Protein AF-A0A9X6QA37-F1 (afdb_monomer_lite)

Radius of gyration: 13.52 Å; chains: 1; bounding box: 33×16×36 Å

Structure (mmCIF, N/CA/C/O backbone):
data_AF-A0A9X6QA37-F1
#
_entry.id   AF-A0A9X6QA37-F1
#
loop_
_atom_site.group_PDB
_atom_site.id
_atom_site.type_s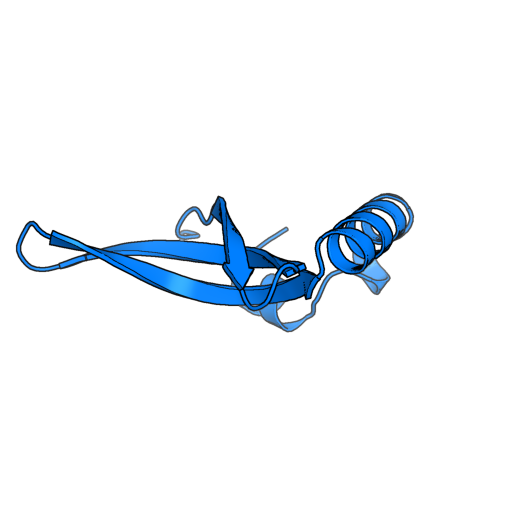ymbol
_atom_site.label_atom_id
_atom_site.label_alt_id
_atom_site.label_comp_id
_atom_site.label_asym_id
_atom_site.label_entity_id
_atom_site.la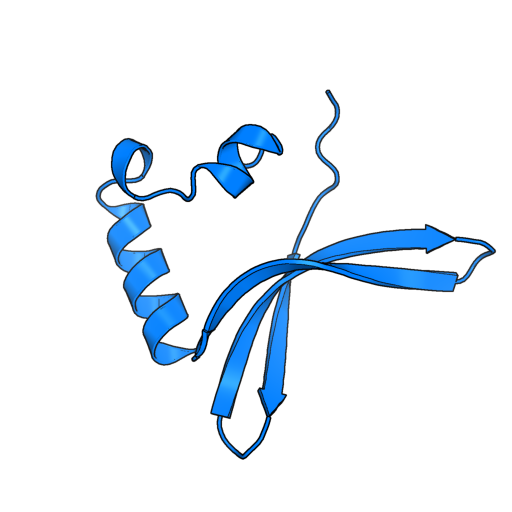bel_seq_id
_atom_site.pdbx_PDB_ins_code
_atom_site.Cartn_x
_atom_site.Cartn_y
_atom_site.Cartn_z
_atom_site.occupancy
_atom_site.B_iso_or_equiv
_atom_site.auth_seq_id
_atom_site.auth_comp_id
_atom_site.auth_asym_id
_atom_site.auth_atom_id
_atom_site.pdbx_PDB_model_num
ATOM 1 N N . MET A 1 1 ? -19.835 5.462 -7.144 1.00 48.09 1 MET A N 1
ATOM 2 C CA . MET A 1 1 ? -19.529 4.785 -5.863 1.00 48.09 1 MET A CA 1
ATOM 3 C C . MET A 1 1 ? -18.614 5.719 -5.084 1.00 48.09 1 MET A C 1
ATOM 5 O O . MET A 1 1 ? -17.710 6.248 -5.714 1.00 48.09 1 MET A O 1
ATOM 9 N N . SER A 1 2 ? -18.857 6.029 -3.803 1.00 57.53 2 SER A N 1
ATOM 10 C CA . SER A 1 2 ? -17.933 6.912 -3.068 1.00 57.53 2 SER A CA 1
ATOM 11 C C . SER A 1 2 ? -16.734 6.098 -2.592 1.00 57.53 2 SER A C 1
ATOM 13 O O . SER A 1 2 ? -16.905 5.155 -1.819 1.00 57.53 2 SER A O 1
ATOM 15 N N . GLN A 1 3 ? -15.542 6.448 -3.060 1.00 64.38 3 GLN A N 1
ATOM 16 C CA . GLN A 1 3 ? -14.294 5.835 -2.624 1.00 64.38 3 GLN A CA 1
ATOM 17 C C . GLN A 1 3 ? -14.105 6.077 -1.121 1.00 64.38 3 GLN A C 1
ATOM 19 O O . GLN A 1 3 ? -14.272 7.200 -0.640 1.00 64.38 3 GLN A O 1
ATOM 24 N N . VAL A 1 4 ? -13.767 5.031 -0.364 1.00 75.56 4 VAL A N 1
ATOM 25 C CA . VAL A 1 4 ? -13.332 5.220 1.022 1.00 75.56 4 VAL A CA 1
ATOM 26 C C 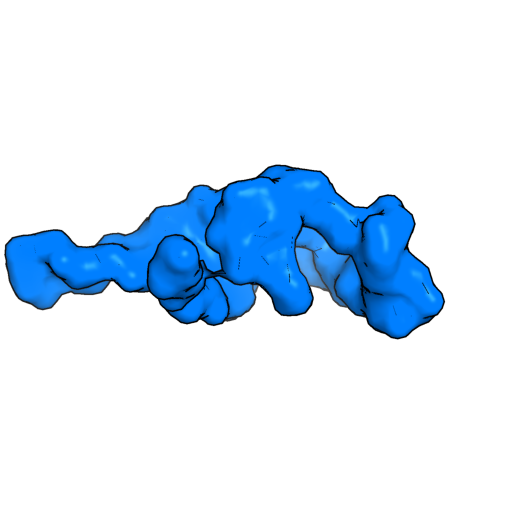. VAL A 1 4 ? -11.849 5.592 0.982 1.00 75.56 4 VAL A C 1
ATOM 28 O O . VAL A 1 4 ? -11.052 4.803 0.459 1.00 75.56 4 VAL A O 1
ATOM 31 N N . PRO A 1 5 ? -11.453 6.769 1.501 1.00 82.69 5 PRO A N 1
ATOM 32 C CA . PRO A 1 5 ? -10.068 7.209 1.437 1.00 82.69 5 PRO A CA 1
ATOM 33 C C . PRO A 1 5 ? -9.171 6.213 2.176 1.00 82.69 5 PRO A C 1
ATOM 35 O O . PRO A 1 5 ? -9.337 5.952 3.372 1.00 82.69 5 PRO A O 1
ATOM 38 N N . GLY A 1 6 ? -8.237 5.629 1.428 1.00 89.94 6 GLY A N 1
ATOM 39 C CA . GLY A 1 6 ? -7.181 4.782 1.963 1.00 89.94 6 GLY A CA 1
ATOM 40 C C . GLY A 1 6 ? -5.934 5.599 2.289 1.00 89.94 6 GLY A C 1
ATOM 41 O O . GLY A 1 6 ? -5.761 6.716 1.809 1.00 89.94 6 GLY A O 1
ATOM 42 N N . PHE A 1 7 ? -5.041 5.039 3.096 1.00 91.50 7 PHE A N 1
ATOM 43 C CA . PHE A 1 7 ? -3.725 5.615 3.358 1.00 91.50 7 PHE A CA 1
ATOM 44 C C . PHE A 1 7 ? -2.654 4.528 3.388 1.00 91.50 7 PHE A C 1
ATOM 46 O O . PHE A 1 7 ? -2.940 3.346 3.604 1.00 91.50 7 PHE A O 1
ATOM 53 N N . LEU A 1 8 ? -1.402 4.928 3.171 1.00 93.38 8 LEU A N 1
ATOM 54 C CA . LEU A 1 8 ? -0.272 4.013 3.254 1.00 93.38 8 LEU A CA 1
ATOM 55 C C . LEU A 1 8 ? 0.088 3.736 4.714 1.00 93.38 8 LEU A C 1
ATOM 57 O O . LEU A 1 8 ? 0.322 4.650 5.505 1.00 93.38 8 LEU A O 1
ATOM 61 N N . LYS A 1 9 ? 0.175 2.454 5.063 1.00 94.88 9 LYS A N 1
ATOM 62 C CA . LYS A 1 9 ? 0.642 1.981 6.366 1.00 94.88 9 LYS A CA 1
ATOM 63 C C . LYS A 1 9 ? 1.995 1.305 6.218 1.00 94.88 9 LYS A C 1
ATOM 65 O O . LYS A 1 9 ? 2.145 0.352 5.453 1.00 94.88 9 LYS A O 1
ATOM 70 N N . PHE A 1 10 ? 2.951 1.765 7.015 1.00 95.44 10 PHE A N 1
ATOM 71 C CA . PHE A 1 10 ? 4.290 1.199 7.103 1.00 95.44 10 PHE A CA 1
ATOM 72 C C . PHE A 1 10 ? 4.371 0.289 8.326 1.00 95.44 10 PHE A C 1
ATOM 74 O O . PHE A 1 10 ? 4.099 0.724 9.444 1.00 95.44 10 PHE A O 1
ATOM 81 N N . VAL A 1 11 ? 4.733 -0.976 8.128 1.00 94.88 11 VAL A N 1
ATOM 82 C CA . VAL A 1 11 ? 4.832 -1.963 9.215 1.00 94.88 11 VAL A CA 1
ATOM 83 C C . VAL A 1 11 ? 6.235 -2.546 9.242 1.00 94.88 11 VAL A C 1
ATOM 85 O O . VAL A 1 11 ? 6.732 -3.013 8.219 1.00 94.88 11 VAL A O 1
ATOM 88 N N . LEU A 1 12 ? 6.868 -2.533 10.413 1.00 96.19 12 LEU A N 1
ATOM 89 C CA . LEU A 1 12 ? 8.140 -3.211 10.644 1.00 96.19 12 LEU A CA 1
ATOM 90 C C . LEU A 1 12 ? 7.870 -4.670 11.033 1.00 96.19 12 LEU A C 1
ATOM 92 O O . LEU A 1 12 ? 7.161 -4.928 12.002 1.00 96.19 12 LEU A O 1
ATOM 96 N N . ALA A 1 13 ? 8.429 -5.619 10.287 1.00 93.25 13 ALA A N 1
ATOM 97 C CA . ALA A 1 13 ? 8.335 -7.043 10.584 1.00 93.25 13 ALA A CA 1
ATOM 98 C C . ALA A 1 13 ? 9.647 -7.741 10.219 1.00 93.25 13 ALA A C 1
ATOM 100 O O . ALA A 1 13 ? 10.097 -7.641 9.078 1.00 93.25 13 ALA A O 1
ATOM 101 N N . LYS A 1 14 ? 10.239 -8.471 11.178 1.00 90.50 14 LYS A N 1
ATOM 102 C CA . LYS A 1 14 ? 11.517 -9.189 10.998 1.00 90.50 14 LYS A CA 1
ATOM 103 C C . LYS A 1 14 ? 12.589 -8.296 10.347 1.00 90.50 14 LYS A C 1
ATOM 105 O O . LYS A 1 14 ? 13.106 -8.629 9.287 1.00 90.50 14 LYS A O 1
ATOM 110 N N . GLU A 1 15 ? 12.807 -7.114 10.931 1.00 92.94 15 GLU A N 1
ATOM 111 C CA . GLU A 1 15 ? 13.783 -6.097 10.480 1.00 92.94 15 GLU A CA 1
ATOM 112 C C . GLU A 1 15 ? 13.523 -5.477 9.096 1.00 92.94 15 GLU A C 1
ATOM 114 O O . GLU A 1 15 ? 14.244 -4.581 8.669 1.00 92.94 15 GLU A O 1
ATOM 119 N N . ARG A 1 16 ? 12.449 -5.873 8.406 1.00 94.69 16 ARG A N 1
ATOM 120 C CA . ARG A 1 16 ? 12.057 -5.309 7.113 1.00 94.69 16 ARG A CA 1
ATOM 121 C C . ARG A 1 16 ? 10.834 -4.421 7.267 1.00 94.69 16 ARG A C 1
ATOM 123 O O . ARG A 1 16 ? 9.886 -4.758 7.979 1.00 94.69 16 ARG A O 1
ATOM 130 N N . ARG A 1 17 ? 10.832 -3.279 6.578 1.00 96.38 17 ARG A N 1
ATOM 131 C CA . ARG A 1 17 ? 9.666 -2.393 6.507 1.00 96.38 17 ARG A CA 1
ATOM 132 C C . ARG A 1 17 ? 8.811 -2.789 5.310 1.00 96.38 17 ARG A C 1
ATOM 134 O O . ARG A 1 17 ? 9.342 -2.978 4.222 1.00 96.38 17 ARG A O 1
ATOM 141 N N . TYR A 1 18 ? 7.509 -2.915 5.519 1.00 95.69 18 TYR A N 1
ATOM 142 C CA . TYR A 1 18 ? 6.528 -3.250 4.492 1.00 95.69 18 TYR A CA 1
ATOM 143 C C . TYR A 1 18 ? 5.519 -2.124 4.326 1.00 95.69 18 TYR A C 1
ATOM 145 O O . TYR A 1 18 ? 5.200 -1.438 5.300 1.00 95.69 18 TYR A O 1
ATOM 153 N N . VAL A 1 19 ? 5.006 -1.973 3.109 1.00 96.31 19 VAL A N 1
ATOM 154 C CA . VAL A 1 19 ? 4.050 -0.931 2.732 1.00 96.31 19 VAL A CA 1
ATOM 155 C C . VAL A 1 19 ? 2.739 -1.569 2.288 1.00 96.31 19 VAL A C 1
ATOM 157 O O . VAL A 1 19 ? 2.718 -2.504 1.481 1.00 96.31 19 VAL A O 1
ATOM 160 N N . TYR A 1 20 ? 1.642 -1.045 2.823 1.00 95.00 20 TYR A N 1
ATOM 161 C CA . TYR A 1 20 ? 0.286 -1.510 2.557 1.00 95.00 20 TYR A CA 1
ATOM 162 C C . TYR A 1 20 ? -0.632 -0.324 2.290 1.00 95.00 20 TYR A C 1
ATOM 164 O O . TYR A 1 20 ? -0.507 0.696 2.966 1.00 95.00 20 TYR A O 1
ATOM 172 N N . LEU A 1 21 ? -1.595 -0.480 1.385 1.00 93.56 21 LEU A N 1
ATOM 173 C CA . LEU A 1 21 ? -2.770 0.385 1.345 1.00 93.56 21 LEU A CA 1
ATOM 174 C C . LEU A 1 21 ? -3.778 -0.135 2.369 1.00 93.56 21 LEU A C 1
ATOM 176 O O . LEU A 1 21 ? -4.138 -1.315 2.340 1.00 93.56 21 LEU A O 1
ATOM 180 N N . VAL A 1 22 ? -4.230 0.728 3.275 1.00 93.75 22 VAL A N 1
ATOM 181 C CA . VAL A 1 22 ? -5.246 0.385 4.273 1.00 93.75 22 VAL A CA 1
ATOM 182 C C . VAL A 1 22 ? -6.393 1.382 4.247 1.00 93.75 22 VAL A C 1
ATOM 184 O O . VAL A 1 22 ? -6.199 2.558 3.955 1.00 93.75 22 VAL A O 1
ATOM 187 N N . VAL A 1 23 ? -7.581 0.916 4.610 1.00 91.94 23 VAL A N 1
ATOM 188 C CA . VAL A 1 23 ? -8.772 1.746 4.804 1.00 91.94 23 VAL A CA 1
ATOM 189 C C . VAL A 1 23 ? -9.156 1.721 6.275 1.00 91.94 23 VAL A C 1
ATOM 191 O O . VAL A 1 23 ? -9.085 0.677 6.926 1.00 91.94 23 VAL A O 1
ATOM 194 N N . ALA A 1 24 ? -9.535 2.880 6.811 1.00 89.56 24 ALA A N 1
ATOM 195 C CA . ALA A 1 24 ? -10.066 2.994 8.161 1.00 89.56 24 ALA A CA 1
ATOM 196 C C . ALA A 1 24 ? -11.594 2.885 8.143 1.00 89.56 24 ALA A C 1
ATOM 198 O O . ALA A 1 24 ? -12.279 3.700 7.532 1.00 89.56 24 ALA A O 1
ATOM 199 N N . GLU A 1 25 ? -12.126 1.923 8.888 1.00 86.50 25 GLU A N 1
ATOM 200 C CA . GLU A 1 25 ? -13.554 1.767 9.128 1.00 86.50 25 GLU A CA 1
ATOM 201 C C . GLU A 1 25 ? -13.866 2.038 10.600 1.00 86.50 25 GLU A C 1
ATOM 203 O O . GLU A 1 25 ? -13.252 1.480 11.515 1.00 86.50 25 GLU A O 1
ATOM 208 N N . LYS A 1 26 ? -14.845 2.908 10.858 1.00 85.25 26 LYS A N 1
ATOM 209 C CA . LYS A 1 26 ? -15.310 3.188 12.218 1.00 85.25 26 LYS A CA 1
ATOM 210 C C . LYS A 1 26 ? -16.479 2.268 12.546 1.00 85.25 26 LYS A C 1
ATOM 212 O O . LYS A 1 26 ? -17.589 2.475 12.069 1.00 85.25 26 LYS A O 1
ATOM 217 N N . LYS A 1 27 ? -16.250 1.290 13.421 1.00 84.44 27 LYS A N 1
ATOM 218 C CA . LYS A 1 27 ? -17.277 0.359 13.906 1.00 84.44 27 LYS A CA 1
ATOM 219 C C . LYS A 1 27 ? -17.387 0.467 15.422 1.00 84.44 27 LYS A C 1
ATOM 221 O O . LYS A 1 27 ? -16.387 0.357 16.127 1.00 84.44 27 LYS A O 1
ATOM 226 N N . ASN A 1 28 ? -18.593 0.708 15.939 1.00 81.25 28 ASN A N 1
ATOM 227 C CA . ASN A 1 28 ? -18.868 0.798 17.382 1.00 81.25 28 ASN A CA 1
ATOM 228 C C . ASN A 1 28 ? -17.913 1.746 18.138 1.00 81.25 28 ASN A C 1
ATOM 230 O O . ASN A 1 28 ? -17.305 1.368 19.136 1.00 81.25 28 ASN A O 1
ATOM 234 N N . LYS A 1 29 ? -17.744 2.978 17.633 1.00 84.00 29 LYS A N 1
ATOM 235 C CA . LYS A 1 29 ? -16.821 4.008 18.163 1.00 84.00 29 LYS A CA 1
ATOM 236 C C . LYS A 1 29 ? -15.322 3.644 18.130 1.00 84.00 29 LYS A C 1
ATOM 238 O O . LYS A 1 29 ? -14.514 4.493 18.492 1.00 84.00 29 LYS A O 1
ATOM 243 N N . LYS A 1 30 ? -14.934 2.460 17.645 1.00 85.19 30 LYS A N 1
ATOM 244 C CA . LYS A 1 30 ? -13.537 2.053 17.435 1.00 85.19 30 LYS A CA 1
ATOM 245 C C . LYS A 1 30 ? -13.167 2.116 15.954 1.00 85.19 30 LYS A C 1
ATOM 247 O O . LYS A 1 30 ? -13.945 1.709 15.093 1.00 85.19 30 LYS A O 1
ATOM 252 N N . VAL A 1 31 ? -11.973 2.623 15.664 1.00 85.50 31 VAL A N 1
ATOM 253 C CA . VAL A 1 31 ? -11.411 2.640 14.308 1.00 85.50 31 VAL A CA 1
ATOM 254 C C . VAL A 1 31 ? -10.662 1.331 14.079 1.00 85.50 31 VAL A C 1
ATOM 256 O O . VAL A 1 31 ? -9.745 1.008 14.830 1.00 85.50 31 VAL A O 1
ATOM 259 N N . HIS A 1 32 ? -11.058 0.584 13.054 1.00 87.44 32 HIS A N 1
ATOM 260 C CA . HIS A 1 32 ? -10.373 -0.618 12.592 1.00 87.44 32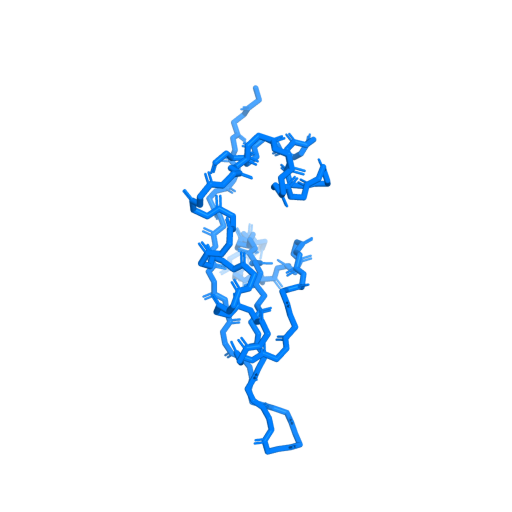 HIS A CA 1
ATOM 261 C C . HIS A 1 32 ? -9.754 -0.332 11.226 1.00 87.44 32 HIS A C 1
ATOM 263 O O . HIS A 1 32 ? -10.380 0.300 10.381 1.00 87.44 32 HIS A O 1
ATOM 269 N N . THR A 1 33 ? -8.511 -0.762 11.014 1.00 89.94 33 THR A N 1
ATOM 270 C CA . THR A 1 33 ? -7.849 -0.619 9.711 1.00 89.94 33 THR A CA 1
ATOM 271 C C . THR A 1 33 ? -7.855 -1.952 8.985 1.00 89.94 33 THR A C 1
ATOM 273 O O . THR A 1 33 ? -7.306 -2.922 9.513 1.00 89.94 33 THR A O 1
ATOM 276 N N . HIS A 1 34 ? -8.402 -1.982 7.776 1.00 90.25 34 HIS A N 1
ATOM 277 C CA . HIS A 1 34 ? -8.408 -3.149 6.901 1.00 90.25 34 HIS A CA 1
ATOM 278 C C . HIS A 1 34 ? -7.376 -2.971 5.787 1.00 90.25 34 HIS A C 1
ATOM 280 O O . HIS A 1 34 ? -7.277 -1.900 5.191 1.00 90.25 34 HIS A O 1
ATOM 286 N N . MET A 1 35 ? -6.578 -4.008 5.531 1.00 90.94 35 MET A N 1
ATOM 287 C CA . MET A 1 35 ? -5.604 -4.008 4.440 1.00 90.94 35 MET A CA 1
ATOM 288 C C . MET A 1 35 ? -6.319 -4.230 3.110 1.00 90.94 35 MET A C 1
ATOM 290 O O . MET A 1 35 ? -7.020 -5.224 2.943 1.00 90.94 35 MET A O 1
ATOM 294 N N . VAL A 1 36 ? -6.120 -3.301 2.181 1.00 91.50 36 VAL A N 1
ATOM 295 C CA . VAL A 1 36 ? -6.699 -3.322 0.835 1.00 91.50 36 VAL A CA 1
ATOM 296 C C . VAL A 1 36 ? -5.717 -3.924 -0.159 1.00 91.50 36 VAL A C 1
ATOM 298 O O . VAL A 1 36 ? -6.114 -4.768 -0.950 1.00 91.50 36 VAL A O 1
ATOM 301 N N . TYR A 1 37 ? -4.445 -3.524 -0.082 1.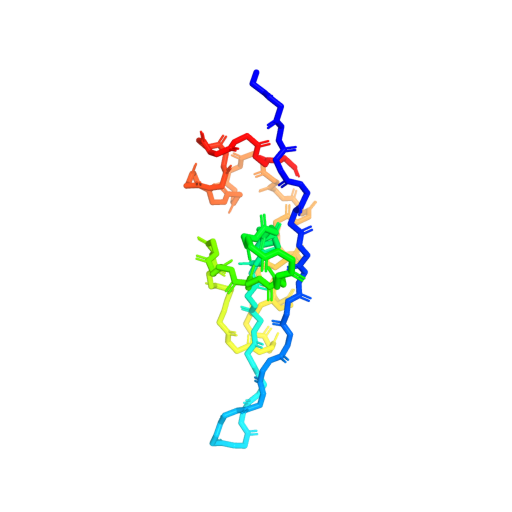00 92.69 37 TYR A N 1
ATOM 302 C CA . TYR A 1 37 ? -3.403 -3.969 -1.006 1.00 92.69 37 TYR A CA 1
ATOM 303 C C . TYR A 1 37 ? -2.026 -3.993 -0.339 1.00 92.69 37 TYR A C 1
ATOM 305 O O . TYR A 1 37 ? -1.752 -3.223 0.588 1.00 92.69 37 TYR A O 1
ATOM 313 N N . ARG A 1 38 ? -1.143 -4.877 -0.813 1.00 93.50 38 ARG A N 1
ATOM 314 C CA . ARG A 1 38 ? 0.227 -5.041 -0.315 1.00 93.50 38 ARG A CA 1
ATOM 315 C C . ARG A 1 38 ? 1.223 -4.691 -1.415 1.00 93.50 38 ARG A C 1
ATOM 317 O O . ARG A 1 38 ? 1.430 -5.482 -2.323 1.00 93.50 38 ARG A O 1
ATOM 324 N N . PHE A 1 39 ? 1.936 -3.581 -1.246 1.00 92.88 39 PHE A N 1
ATOM 325 C CA . PHE A 1 39 ? 3.028 -3.206 -2.151 1.00 92.88 39 PHE A CA 1
ATOM 326 C C . PHE A 1 39 ? 4.296 -4.043 -1.920 1.00 92.88 39 PHE A C 1
ATOM 328 O O . PHE A 1 39 ? 5.086 -4.252 -2.833 1.00 92.88 39 PHE A O 1
ATOM 335 N N . GLY A 1 40 ? 4.488 -4.571 -0.706 1.00 94.00 40 GLY A N 1
ATOM 336 C CA . GLY A 1 40 ? 5.628 -5.432 -0.378 1.00 94.00 40 GLY A CA 1
ATOM 337 C C . GLY A 1 40 ? 6.621 -4.755 0.559 1.00 94.00 40 GLY A C 1
ATOM 338 O O . GLY A 1 40 ? 6.212 -3.975 1.419 1.00 94.00 40 GLY A O 1
ATOM 339 N N . SER A 1 41 ? 7.903 -5.129 0.473 1.00 95.88 41 SER A N 1
ATOM 340 C CA . SER A 1 41 ? 8.973 -4.452 1.220 1.00 95.88 41 SER A CA 1
ATOM 341 C C . SER A 1 41 ? 9.084 -2.996 0.773 1.00 95.88 41 SER A C 1
ATOM 343 O O . SER A 1 41 ? 8.683 -2.666 -0.335 1.00 95.88 41 SER A O 1
ATOM 345 N N . LEU A 1 42 ? 9.627 -2.124 1.620 1.00 95.31 42 LEU A N 1
ATOM 346 C CA . LEU A 1 42 ? 9.752 -0.699 1.321 1.00 95.31 42 LEU A CA 1
ATOM 347 C C . LEU A 1 42 ? 10.495 -0.451 0.005 1.00 95.31 42 LEU A C 1
ATOM 349 O O . LEU A 1 42 ? 10.000 0.307 -0.812 1.00 95.31 42 LEU A O 1
ATOM 353 N N . GLU A 1 43 ? 11.633 -1.111 -0.205 1.00 94.25 43 GLU A N 1
ATOM 354 C CA . GLU A 1 43 ? 12.431 -0.984 -1.434 1.00 94.25 43 GLU A CA 1
ATOM 355 C C . GLU A 1 43 ? 11.599 -1.318 -2.675 1.00 94.25 43 GLU A C 1
ATOM 357 O O . GLU A 1 43 ? 11.448 -0.478 -3.557 1.00 94.25 43 GLU A O 1
ATOM 362 N N . LYS A 1 44 ? 10.958 -2.494 -2.678 1.00 94.50 44 LYS A N 1
ATOM 363 C CA . LYS A 1 44 ? 10.102 -2.935 -3.783 1.00 94.50 44 LYS A CA 1
ATOM 364 C C . LYS A 1 44 ? 8.892 -2.020 -3.970 1.00 94.50 44 LYS A C 1
ATOM 366 O O . LYS A 1 44 ? 8.522 -1.707 -5.090 1.00 94.50 44 LYS A O 1
ATOM 371 N N . ALA A 1 45 ? 8.280 -1.576 -2.875 1.00 95.12 45 ALA A N 1
ATOM 372 C CA . ALA A 1 45 ? 7.138 -0.675 -2.924 1.00 95.12 45 ALA A CA 1
ATOM 373 C C . ALA A 1 45 ? 7.511 0.666 -3.567 1.00 95.12 45 ALA A C 1
ATOM 375 O O . ALA A 1 45 ? 6.752 1.166 -4.388 1.00 95.12 45 ALA A O 1
ATOM 376 N N . LEU A 1 46 ? 8.670 1.230 -3.216 1.00 94.75 46 LEU A N 1
ATOM 377 C CA . LEU A 1 46 ? 9.158 2.482 -3.792 1.00 94.75 46 LEU A CA 1
ATOM 378 C C . LEU A 1 46 ? 9.488 2.331 -5.277 1.00 94.75 46 LEU A C 1
ATOM 380 O O . LEU A 1 46 ? 9.089 3.186 -6.059 1.00 94.75 46 LEU A O 1
ATOM 384 N N . GLU A 1 47 ? 10.167 1.248 -5.658 1.00 95.25 47 GLU A N 1
ATOM 385 C CA . GLU A 1 47 ? 10.475 0.930 -7.056 1.00 95.25 47 GLU A CA 1
ATOM 386 C C . GLU A 1 47 ? 9.194 0.814 -7.888 1.00 95.25 47 GLU A C 1
ATOM 388 O O . GLU A 1 47 ? 9.010 1.570 -8.838 1.00 95.25 47 GLU A O 1
ATOM 393 N N . THR A 1 48 ? 8.239 -0.019 -7.460 1.00 92.50 48 THR A N 1
ATOM 394 C CA . THR A 1 48 ? 6.963 -0.183 -8.169 1.00 92.50 48 THR A CA 1
ATOM 395 C C . THR A 1 48 ? 6.177 1.129 -8.235 1.00 92.50 48 THR A C 1
ATOM 397 O O . THR A 1 48 ? 5.628 1.460 -9.280 1.00 92.50 48 THR A O 1
ATOM 400 N N . MET A 1 49 ? 6.123 1.917 -7.152 1.00 91.44 49 MET A N 1
ATOM 401 C CA . MET A 1 49 ? 5.456 3.231 -7.162 1.00 91.44 49 MET A CA 1
ATOM 402 C C . MET A 1 49 ? 6.128 4.218 -8.119 1.00 91.44 49 MET A C 1
ATOM 404 O O . MET A 1 49 ? 5.444 5.027 -8.746 1.00 91.44 49 MET A O 1
ATOM 408 N N . TYR A 1 50 ? 7.452 4.157 -8.239 1.00 94.25 50 TYR A N 1
ATOM 409 C CA . TYR A 1 50 ? 8.199 4.989 -9.168 1.00 94.25 50 TYR A CA 1
ATOM 410 C C . TYR A 1 50 ? 7.949 4.583 -10.626 1.00 94.25 50 TYR A C 1
ATOM 412 O O . TYR A 1 50 ? 7.731 5.451 -11.465 1.00 94.25 50 TYR A O 1
ATOM 420 N N . GLU A 1 51 ? 7.907 3.285 -10.924 1.00 93.62 51 GLU A N 1
ATOM 421 C CA . GLU A 1 51 ? 7.568 2.770 -12.256 1.00 93.62 51 GLU A CA 1
ATOM 422 C C . GLU A 1 51 ? 6.124 3.109 -12.650 1.00 93.62 51 GLU A C 1
ATOM 424 O O . GLU A 1 51 ? 5.891 3.636 -13.737 1.00 93.62 51 GLU A O 1
ATOM 429 N N . MET A 1 52 ? 5.162 2.913 -11.737 1.00 92.69 52 MET A N 1
ATOM 430 C CA . MET A 1 52 ? 3.752 3.280 -11.944 1.00 92.69 52 MET A CA 1
ATOM 431 C C . MET A 1 52 ? 3.572 4.766 -12.258 1.00 92.69 52 MET A C 1
ATOM 433 O O . MET A 1 52 ? 2.657 5.132 -12.986 1.00 92.69 52 MET A O 1
ATOM 437 N N . ARG A 1 53 ? 4.449 5.640 -11.750 1.00 89.69 53 ARG A N 1
ATOM 438 C CA . ARG A 1 53 ? 4.431 7.065 -12.107 1.00 89.69 53 ARG A CA 1
ATOM 439 C C . ARG A 1 53 ? 4.708 7.292 -13.600 1.00 89.69 53 ARG A C 1
ATOM 441 O O . ARG A 1 53 ? 4.236 8.284 -14.147 1.00 89.69 53 ARG A O 1
ATOM 448 N N . GLY A 1 54 ? 5.506 6.429 -14.230 1.00 92.50 54 GLY A N 1
ATOM 449 C CA . GLY A 1 54 ? 5.859 6.513 -15.648 1.00 92.50 54 GLY A CA 1
ATOM 450 C C . GLY A 1 54 ? 4.819 5.894 -16.581 1.00 92.50 54 GLY A C 1
ATOM 451 O O . GLY A 1 54 ? 4.615 6.417 -17.673 1.00 92.50 54 GLY A O 1
ATOM 452 N N . ASP A 1 55 ? 4.152 4.821 -16.149 1.00 93.00 55 ASP A N 1
ATOM 453 C CA . ASP A 1 55 ? 3.126 4.123 -16.934 1.00 93.00 55 ASP A CA 1
ATOM 454 C C . ASP A 1 55 ? 1.960 3.651 -16.053 1.00 93.00 55 ASP A C 1
ATOM 456 O O . ASP A 1 55 ? 1.799 2.469 -15.742 1.00 93.00 55 ASP A O 1
ATOM 460 N N . PHE A 1 56 ? 1.152 4.610 -15.609 1.00 90.25 56 PHE A N 1
ATOM 461 C CA . PHE A 1 56 ? 0.067 4.345 -14.669 1.00 90.25 56 PHE A CA 1
ATOM 462 C C . PHE A 1 56 ? -1.008 3.423 -15.256 1.00 90.25 56 PHE A C 1
ATOM 464 O O . PHE A 1 56 ? -1.417 2.464 -14.609 1.00 90.25 56 PHE A O 1
ATOM 471 N N . GLU A 1 57 ? -1.444 3.668 -16.493 1.00 88.31 57 GLU A N 1
ATOM 472 C CA . GLU A 1 57 ? -2.563 2.929 -17.093 1.00 88.31 57 GLU A CA 1
ATOM 473 C C . GLU A 1 57 ? -2.288 1.429 -17.238 1.00 88.31 57 GLU A C 1
ATOM 475 O O . GLU A 1 57 ? -3.220 0.632 -17.116 1.00 88.31 57 GLU A O 1
ATOM 480 N N . ASN A 1 58 ? -1.025 1.045 -17.461 1.00 90.12 58 ASN A N 1
ATOM 481 C CA . ASN A 1 58 ? -0.647 -0.356 -17.639 1.00 90.12 58 ASN A CA 1
ATOM 482 C C . ASN A 1 58 ? -0.110 -1.013 -16.359 1.00 90.12 58 ASN A C 1
ATOM 484 O O . ASN A 1 58 ? -0.247 -2.227 -16.204 1.00 90.12 58 ASN A O 1
ATOM 488 N N . LEU A 1 59 ? 0.516 -0.248 -15.455 1.00 92.12 59 LEU A N 1
ATOM 489 C CA . LEU A 1 59 ? 1.168 -0.798 -14.258 1.00 92.12 59 LEU A CA 1
ATOM 490 C C . LEU A 1 59 ? 0.313 -0.701 -12.994 1.00 92.12 59 LEU A C 1
ATOM 492 O O . LEU A 1 59 ? 0.599 -1.398 -12.016 1.00 92.12 59 LEU A O 1
ATOM 496 N N . PHE A 1 60 ? -0.718 0.147 -12.979 1.00 91.31 60 PHE A N 1
ATOM 497 C CA . PHE A 1 60 ? -1.562 0.280 -11.802 1.00 91.31 60 PHE A CA 1
ATOM 498 C C . PHE A 1 60 ? -2.348 -1.017 -11.534 1.00 91.31 60 PHE A C 1
ATOM 500 O O . PHE A 1 60 ? -2.977 -1.558 -12.448 1.00 91.31 60 PHE A O 1
ATOM 507 N N . PRO A 1 61 ? -2.351 -1.539 -10.291 1.00 90.94 61 PRO A N 1
ATOM 508 C CA . PRO A 1 61 ? -3.006 -2.803 -9.984 1.00 90.94 61 PRO A CA 1
ATOM 509 C C . PRO A 1 61 ? -4.500 -2.787 -10.327 1.00 90.94 61 PRO A C 1
ATOM 511 O O . PRO A 1 61 ? -5.263 -1.971 -9.804 1.00 90.94 61 PRO A O 1
ATOM 514 N N . LEU A 1 62 ? -4.936 -3.754 -11.142 1.00 89.12 62 LEU A N 1
ATOM 515 C CA . LEU A 1 62 ? -6.339 -3.897 -11.547 1.00 89.12 62 LEU A CA 1
ATOM 516 C C . LEU A 1 62 ? -7.276 -3.975 -10.331 1.00 89.12 62 LEU A C 1
ATOM 518 O O . LEU A 1 62 ? -8.324 -3.342 -10.318 1.00 89.12 62 LEU A O 1
ATOM 522 N N . GLU A 1 63 ? -6.864 -4.674 -9.271 1.00 88.62 63 GLU A N 1
ATOM 523 C CA . GLU A 1 63 ? -7.660 -4.816 -8.046 1.00 88.62 63 GLU A CA 1
ATOM 524 C C . GLU A 1 63 ? -7.881 -3.495 -7.292 1.00 88.62 63 GLU A C 1
ATOM 526 O O . GLU A 1 63 ? -8.847 -3.363 -6.539 1.00 88.62 63 GLU A O 1
ATOM 531 N N . LEU A 1 64 ? -6.992 -2.513 -7.472 1.00 89.19 64 LEU A N 1
ATOM 532 C CA . LEU A 1 64 ? -7.172 -1.165 -6.943 1.00 89.19 64 LEU A CA 1
ATOM 533 C C . LEU A 1 64 ? -8.106 -0.358 -7.849 1.00 89.19 64 LEU A C 1
ATOM 535 O O . LEU A 1 64 ? -9.021 0.292 -7.340 1.00 89.19 64 LEU A O 1
ATOM 539 N N . LYS A 1 65 ? -7.950 -0.484 -9.172 1.00 88.31 65 LYS A N 1
ATOM 540 C CA . LYS A 1 65 ? -8.821 0.153 -10.175 1.00 88.31 65 LYS A CA 1
ATOM 541 C C . LYS A 1 65 ? -10.277 -0.302 -10.036 1.00 88.31 65 LYS A C 1
ATOM 543 O O . LYS A 1 65 ? -11.184 0.522 -9.998 1.00 88.31 65 LYS A O 1
ATOM 548 N N . GLU A 1 66 ? -10.509 -1.600 -9.842 1.00 87.88 66 GLU A N 1
ATOM 549 C CA . GLU A 1 66 ? -11.838 -2.183 -9.590 1.00 87.88 66 GLU A CA 1
ATOM 550 C C . GLU A 1 66 ? -12.482 -1.675 -8.292 1.00 87.88 66 GLU A C 1
ATOM 552 O O . GLU A 1 66 ? -13.706 -1.590 -8.186 1.00 87.88 66 GLU A O 1
ATOM 557 N N . ARG A 1 67 ? -11.666 -1.295 -7.302 1.00 84.75 67 ARG A N 1
ATOM 558 C CA . ARG A 1 67 ? -12.122 -0.675 -6.049 1.00 84.75 67 ARG A CA 1
ATOM 559 C C . ARG A 1 67 ? -12.300 0.843 -6.160 1.00 84.75 67 ARG A C 1
ATOM 561 O O . ARG A 1 67 ? -12.667 1.475 -5.169 1.00 84.75 67 ARG A O 1
ATOM 568 N N . GLY A 1 68 ? -12.069 1.417 -7.341 1.00 85.19 68 GLY A N 1
ATOM 569 C CA . GLY A 1 68 ? -12.205 2.845 -7.612 1.00 85.19 68 GLY A CA 1
ATOM 570 C C . GLY A 1 68 ? -11.050 3.689 -7.076 1.00 85.19 68 GLY A C 1
ATOM 571 O O . GLY A 1 68 ? -11.279 4.845 -6.734 1.00 85.19 68 GLY A O 1
ATOM 572 N N . TYR A 1 69 ? -9.853 3.110 -6.933 1.00 83.94 69 TYR A N 1
ATOM 573 C CA . TYR A 1 69 ? -8.620 3.880 -6.763 1.00 83.94 69 TYR A CA 1
ATOM 574 C C . TYR A 1 6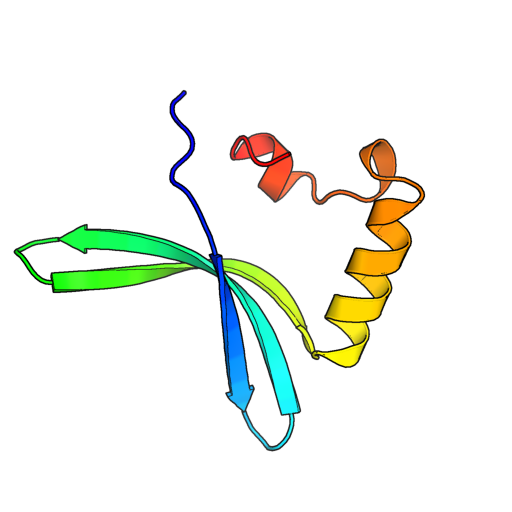9 ? -8.040 4.253 -8.131 1.00 83.94 69 TYR A C 1
ATOM 576 O O . TYR A 1 69 ? -8.117 3.454 -9.066 1.00 83.94 69 TYR A O 1
ATOM 584 N N . ASP A 1 70 ? -7.455 5.444 -8.206 1.00 82.44 70 ASP A N 1
ATOM 585 C CA . ASP A 1 70 ? -6.770 6.039 -9.353 1.00 82.44 70 ASP A CA 1
ATOM 586 C C . ASP A 1 70 ? -5.527 6.836 -8.904 1.00 82.44 70 ASP A C 1
ATOM 588 O O . ASP A 1 70 ? -5.274 6.918 -7.674 1.00 82.44 70 ASP A O 1
#

Sequence (70 aa):
MSQVPGFLKFVLAKERRYVYLVVAEKKNKKVHTHMVYRFGSLEKALETMYEMRGDFENLFPLELKERGYD

Secondary structure (DSSP, 8-state):
-PPPPEEEEEEEETTEEEEEEEEEEEETTEEEEEEEEEEEEHHHHHHHHHHHHH-HHHHS-HHHHTTT--

Organism: Bacillus thuringiensis (NCBI:txid1428)

Foldseek 3Di:
DDQQDWDWDWDQDPNFIWIFTWGWDQDPNDTDIDTQGTCTTPVSNVVLVVVCVVPVVPSPDPSCVVSVHD

pLDDT: mean 89.29, std 8.21, range [48.09, 96.38]